Protein AF-A0A937DY56-F1 (afdb_monomer_lite)

Structure (mmCIF, N/CA/C/O backbone):
data_AF-A0A937DY56-F1
#
_entry.id   AF-A0A937DY56-F1
#
loop_
_atom_site.group_PDB
_atom_site.id
_atom_site.type_symbol
_atom_site.label_atom_id
_atom_site.label_alt_id
_atom_site.label_comp_id
_atom_site.label_asym_id
_atom_site.label_entity_id
_atom_site.label_seq_id
_atom_site.pdbx_PDB_ins_code
_atom_site.Cartn_x
_atom_site.Cartn_y
_atom_site.Cartn_z
_atom_site.occupancy
_atom_site.B_iso_or_equiv
_atom_site.auth_seq_id
_atom_site.auth_comp_id
_atom_site.auth_asym_id
_atom_site.auth_atom_id
_atom_site.pdbx_PDB_model_num
ATOM 1 N N . MET A 1 1 ? -8.017 15.898 67.811 1.00 41.22 1 MET A N 1
ATOM 2 C CA . MET A 1 1 ? -8.023 14.703 66.941 1.00 41.22 1 MET A CA 1
ATOM 3 C C . MET A 1 1 ? -9.112 14.878 65.891 1.00 41.22 1 MET A C 1
ATOM 5 O O . MET A 1 1 ? -10.277 14.752 66.234 1.00 41.22 1 MET A O 1
ATOM 9 N N . LEU A 1 2 ? -8.761 15.226 64.652 1.00 48.97 2 LEU A N 1
ATOM 10 C CA . LEU A 1 2 ? -9.701 15.271 63.524 1.00 48.97 2 LEU A CA 1
ATOM 11 C C . LEU A 1 2 ? -9.326 14.132 62.575 1.00 48.97 2 LEU A C 1
ATOM 13 O O . LEU A 1 2 ? -8.276 14.182 61.943 1.00 48.97 2 LEU A O 1
ATOM 17 N N . GLN A 1 3 ? -10.143 13.079 62.535 1.00 55.19 3 GLN A N 1
ATOM 18 C CA . GLN A 1 3 ? -9.977 11.992 61.574 1.00 55.19 3 GLN A CA 1
ATOM 19 C C . GLN A 1 3 ? -10.558 12.441 60.231 1.00 55.19 3 GLN A C 1
ATOM 21 O O . GLN A 1 3 ? -11.769 12.610 60.092 1.00 55.19 3 GLN A O 1
ATOM 26 N N . ALA A 1 4 ? -9.687 12.674 59.252 1.00 58.94 4 ALA A N 1
ATOM 27 C CA . ALA A 1 4 ? -10.089 12.922 57.878 1.00 58.94 4 ALA A CA 1
ATOM 28 C C . ALA A 1 4 ? -10.627 11.615 57.272 1.00 58.94 4 ALA A C 1
ATOM 30 O O . ALA A 1 4 ? -9.888 10.652 57.081 1.00 58.94 4 ALA A O 1
ATOM 31 N N . PHE A 1 5 ? -11.928 11.576 56.988 1.00 64.50 5 PHE A N 1
ATOM 32 C CA . PHE A 1 5 ? -12.579 10.449 56.329 1.00 64.50 5 PHE A CA 1
ATOM 33 C C . PHE A 1 5 ? -12.252 10.487 54.830 1.00 64.50 5 PHE A C 1
ATOM 35 O O . PHE A 1 5 ? -12.864 11.232 54.064 1.00 64.50 5 PHE A O 1
ATOM 42 N N . VAL A 1 6 ? -11.263 9.706 54.401 1.00 71.62 6 VAL A N 1
ATOM 43 C CA . VAL A 1 6 ? -10.967 9.518 52.977 1.00 71.62 6 VAL A CA 1
ATOM 44 C C . VAL A 1 6 ? -12.039 8.600 52.386 1.00 71.62 6 VAL A C 1
ATOM 46 O O . VAL A 1 6 ? -12.117 7.422 52.725 1.00 71.62 6 VAL A O 1
ATOM 49 N N . ARG A 1 7 ? -12.889 9.131 51.498 1.00 60.09 7 ARG A N 1
ATOM 50 C CA . ARG A 1 7 ? -13.764 8.308 50.650 1.00 60.09 7 ARG A CA 1
ATOM 51 C C . ARG A 1 7 ? -12.957 7.785 49.465 1.00 60.09 7 ARG A C 1
ATOM 53 O O . ARG A 1 7 ? -12.628 8.546 48.560 1.00 60.09 7 ARG A O 1
ATOM 60 N N . THR A 1 8 ? -12.686 6.487 49.440 1.00 63.59 8 THR A N 1
ATOM 61 C CA . THR A 1 8 ? -12.136 5.820 48.255 1.00 63.59 8 THR A CA 1
ATOM 62 C C . THR A 1 8 ? -13.221 5.717 47.184 1.00 63.59 8 THR A C 1
ATOM 64 O O . THR A 1 8 ? -14.188 4.976 47.346 1.00 63.59 8 THR A O 1
ATOM 67 N N . SER A 1 9 ? -13.090 6.458 46.081 1.00 68.25 9 SER A N 1
ATOM 68 C CA . SER A 1 9 ? -13.915 6.235 44.889 1.00 68.25 9 SER A CA 1
ATOM 69 C C . SER A 1 9 ? -13.347 5.056 44.097 1.00 68.25 9 SER A C 1
ATOM 71 O O . SER A 1 9 ? -12.265 5.175 43.520 1.00 68.25 9 SER A O 1
ATOM 73 N N . VAL A 1 10 ? -14.059 3.929 44.049 1.00 68.75 10 VAL A N 1
ATOM 74 C CA . VAL A 1 10 ? -13.710 2.814 43.157 1.00 68.75 10 VAL A CA 1
ATOM 75 C C . VAL A 1 10 ? -14.074 3.224 41.729 1.00 68.75 10 VAL A C 1
ATOM 77 O O . VAL A 1 10 ? -15.244 3.449 41.424 1.00 68.75 10 VAL A O 1
ATOM 80 N N . ARG A 1 11 ? -13.070 3.384 40.862 1.00 63.22 11 ARG A N 1
ATOM 81 C CA . ARG A 1 11 ? -13.255 3.586 39.419 1.00 63.22 11 ARG A CA 1
ATOM 82 C C . ARG A 1 11 ? -12.957 2.272 38.709 1.00 63.22 11 ARG A C 1
ATOM 84 O O . ARG A 1 11 ? -11.809 1.844 38.684 1.00 63.22 11 ARG A O 1
ATOM 91 N N . GLU A 1 12 ? -13.974 1.659 38.118 1.00 68.75 12 GLU A N 1
ATOM 92 C CA . GLU A 1 12 ? -13.784 0.549 37.185 1.00 68.75 12 GLU A CA 1
ATOM 93 C C . GLU A 1 12 ? -13.493 1.128 35.798 1.00 68.7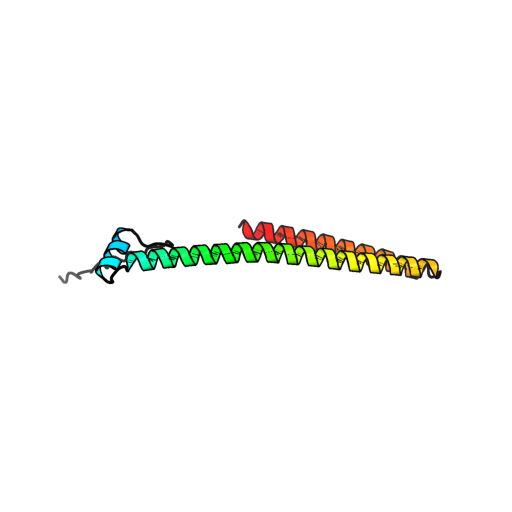5 12 GLU A C 1
ATOM 95 O O . GLU A 1 12 ? -14.319 1.837 35.222 1.00 68.75 12 GLU A O 1
ATOM 100 N N . ALA A 1 13 ? -12.296 0.870 35.274 1.00 62.88 13 ALA A N 1
ATOM 101 C CA . ALA A 1 13 ? -11.930 1.205 33.906 1.00 62.88 13 ALA A CA 1
ATOM 102 C C . ALA A 1 13 ? -11.906 -0.087 33.093 1.00 62.88 13 ALA A C 1
ATOM 104 O O . ALA A 1 13 ? -11.082 -0.964 33.342 1.00 62.88 13 ALA A O 1
ATOM 105 N N . PHE A 1 14 ? -12.810 -0.201 32.127 1.00 68.12 14 PHE A N 1
ATOM 106 C CA . PHE A 1 14 ? -12.839 -1.331 31.215 1.00 68.12 14 PHE A CA 1
ATOM 107 C C . PHE A 1 14 ? -12.277 -0.923 29.851 1.00 68.12 14 PHE A C 1
ATOM 109 O O . PHE A 1 14 ? -12.605 0.140 29.322 1.00 68.12 14 PHE A O 1
ATOM 116 N N . ARG A 1 15 ? -11.418 -1.773 29.283 1.00 57.12 15 ARG A N 1
ATOM 117 C CA . ARG A 1 15 ? -10.904 -1.646 27.917 1.00 57.12 15 ARG A CA 1
ATOM 118 C C . ARG A 1 15 ? -11.195 -2.934 27.168 1.00 57.12 15 ARG A C 1
ATOM 120 O O . ARG A 1 15 ? -10.652 -3.982 27.492 1.00 57.12 15 ARG A O 1
ATOM 127 N N . GLY A 1 16 ? -12.031 -2.821 26.153 1.00 72.69 16 GLY A N 1
ATOM 128 C CA . GLY A 1 16 ? -12.406 -3.911 25.271 1.00 72.69 16 GLY A CA 1
ATOM 129 C C . GLY A 1 16 ? -13.580 -3.481 24.395 1.00 72.69 16 GLY A C 1
ATOM 130 O O . GLY A 1 16 ? -14.271 -2.522 24.744 1.00 72.69 16 GLY A O 1
ATOM 131 N N . PRO A 1 17 ? -13.814 -4.161 23.264 1.00 69.75 17 PRO A N 1
ATOM 132 C CA . PRO A 1 17 ? -14.909 -3.830 22.352 1.00 69.75 17 PRO A CA 1
ATOM 133 C C . PRO A 1 17 ? -16.296 -4.084 22.965 1.00 69.75 17 PRO A C 1
ATOM 135 O O . PRO A 1 17 ? -17.286 -3.541 22.486 1.00 69.75 17 PRO A O 1
ATOM 138 N N . LEU A 1 18 ? -16.371 -4.893 24.026 1.00 79.50 18 LEU A N 1
ATOM 139 C CA . LEU A 1 18 ? -17.606 -5.307 24.684 1.00 79.50 18 LEU A CA 1
ATOM 140 C C . LEU A 1 18 ? -17.464 -5.185 26.199 1.00 79.50 18 LEU A C 1
ATOM 142 O O . LEU A 1 18 ? -16.510 -5.751 26.728 1.00 79.50 18 LEU A O 1
ATOM 146 N N . PRO A 1 19 ? -18.382 -4.502 26.904 1.00 81.31 19 PRO A N 1
ATOM 147 C CA . PRO A 1 19 ? -18.331 -4.408 28.357 1.00 81.31 19 PRO A CA 1
ATOM 148 C C . PRO A 1 19 ? -18.505 -5.791 29.015 1.00 81.31 19 PRO A C 1
ATOM 150 O O . PRO A 1 19 ? -19.074 -6.699 28.401 1.00 81.31 19 PRO A O 1
ATOM 153 N N . PRO A 1 20 ? -18.050 -5.971 30.269 1.00 83.38 20 PRO A N 1
ATOM 154 C CA . PRO A 1 20 ? -18.206 -7.220 31.001 1.00 83.38 20 PRO A CA 1
ATOM 155 C C . PRO A 1 20 ? -19.673 -7.678 31.063 1.00 83.38 20 PRO A C 1
ATOM 157 O O . PRO A 1 20 ? -20.571 -6.830 31.128 1.00 83.38 20 PRO A O 1
ATOM 160 N N . PRO A 1 21 ? -19.935 -8.996 31.143 1.00 82.06 21 PRO A N 1
ATOM 161 C CA . PRO A 1 21 ? -21.294 -9.542 31.206 1.00 82.06 21 PRO A CA 1
ATOM 162 C C . PRO A 1 21 ? -22.152 -8.919 32.317 1.00 82.06 21 PRO A C 1
ATOM 164 O O . PRO A 1 21 ? -23.309 -8.569 32.093 1.00 82.06 21 PRO A O 1
ATOM 167 N N . GLU A 1 22 ? -21.561 -8.680 33.492 1.00 82.62 22 GLU A N 1
ATOM 168 C CA . GLU A 1 22 ? -22.237 -8.035 34.626 1.00 82.62 22 GLU A CA 1
ATOM 169 C C . GLU A 1 22 ? -22.666 -6.588 34.331 1.00 82.62 22 GLU A C 1
ATOM 171 O O . GLU A 1 22 ? -23.668 -6.108 34.862 1.00 82.62 22 GLU A O 1
ATOM 176 N N . GLN A 1 23 ? -21.924 -5.866 33.485 1.00 82.62 23 GLN A N 1
ATOM 177 C CA . GLN A 1 23 ? -22.296 -4.516 33.058 1.00 82.62 23 GLN A CA 1
ATOM 178 C C . GLN A 1 23 ? -23.363 -4.551 31.957 1.00 82.62 23 GLN A C 1
ATOM 180 O O . GLN A 1 23 ? -24.284 -3.736 31.998 1.00 82.62 23 GLN A O 1
ATOM 185 N N . LEU A 1 24 ? -23.311 -5.513 31.028 1.00 84.38 24 LEU A N 1
ATOM 186 C CA . LEU A 1 24 ? -24.366 -5.720 30.021 1.00 84.38 24 LEU A CA 1
ATOM 187 C C . LEU A 1 24 ? -25.729 -5.989 30.671 1.00 84.38 24 LEU A C 1
ATOM 189 O O . LEU A 1 24 ? -26.747 -5.440 30.244 1.00 84.38 24 LEU A O 1
ATOM 193 N N . GLU A 1 25 ? -25.750 -6.764 31.756 1.00 83.81 25 GLU A N 1
ATOM 194 C CA . GLU A 1 25 ? -26.973 -7.019 32.519 1.00 83.81 25 GLU A CA 1
ATOM 195 C C . GLU A 1 25 ? -27.517 -5.736 33.177 1.00 83.81 25 GLU A C 1
ATOM 197 O O . GLU A 1 25 ? -28.725 -5.484 33.164 1.00 83.81 25 GLU A O 1
ATOM 202 N N . LYS A 1 26 ? -26.632 -4.869 33.694 1.00 86.25 26 LYS A N 1
ATOM 203 C CA . LYS A 1 26 ? -27.009 -3.541 34.216 1.00 86.25 26 LYS A CA 1
ATOM 204 C C . LYS A 1 26 ? -27.578 -2.640 33.115 1.00 86.25 26 LYS A C 1
ATOM 206 O O . LYS A 1 26 ? -28.536 -1.913 33.375 1.00 86.25 26 LYS A O 1
ATOM 211 N N . TYR A 1 27 ? -27.057 -2.717 31.890 1.00 84.75 27 TYR A N 1
ATOM 212 C CA . TYR A 1 27 ? -27.607 -1.979 30.749 1.00 84.75 27 TYR A CA 1
ATOM 213 C C . TYR A 1 27 ? -29.013 -2.442 30.371 1.00 84.75 27 TYR A C 1
ATOM 215 O O . TYR A 1 27 ? -29.866 -1.589 30.149 1.00 84.75 27 TYR A O 1
ATOM 223 N N . ASN A 1 28 ? -29.284 -3.750 30.373 1.00 87.75 28 ASN A N 1
ATOM 224 C CA . ASN A 1 28 ? -30.638 -4.277 30.155 1.00 87.75 28 ASN A CA 1
ATOM 225 C C . ASN A 1 28 ? -31.631 -3.842 31.245 1.00 87.75 28 ASN A C 1
ATOM 227 O O . ASN A 1 28 ? -32.811 -3.648 30.961 1.00 87.75 28 ASN A O 1
ATOM 231 N N . LYS A 1 29 ? -31.160 -3.670 32.488 1.00 88.12 29 LYS A N 1
ATOM 232 C CA . LYS A 1 29 ? -31.976 -3.148 33.598 1.00 88.12 29 LYS A CA 1
ATOM 233 C C . LYS A 1 29 ? -32.258 -1.648 33.463 1.00 88.12 29 LYS A C 1
ATOM 235 O O . LYS A 1 29 ? -33.326 -1.201 33.867 1.00 88.12 29 LYS A O 1
ATOM 240 N N . ALA A 1 30 ? -31.321 -0.874 32.913 1.00 88.25 30 ALA A N 1
ATOM 241 C CA . ALA A 1 30 ? -31.468 0.571 32.728 1.00 88.25 30 ALA A CA 1
ATOM 242 C C . ALA A 1 30 ? -32.289 0.937 31.480 1.00 88.25 30 ALA A C 1
ATOM 244 O O . ALA A 1 30 ? -33.064 1.891 31.498 1.00 88.25 30 ALA A O 1
ATOM 245 N N . VAL A 1 31 ? -32.106 0.195 30.389 1.00 85.12 31 VAL A N 1
ATOM 246 C CA . VAL A 1 31 ? -32.767 0.410 29.101 1.00 85.12 31 VAL A CA 1
ATOM 247 C C . VAL A 1 31 ? -33.152 -0.948 28.537 1.00 85.12 31 VAL A C 1
ATOM 249 O O . VAL A 1 31 ? -32.323 -1.855 28.476 1.00 85.12 31 VAL A O 1
ATOM 252 N N . LYS A 1 32 ? -34.397 -1.078 28.070 1.00 87.94 32 LYS A N 1
ATOM 253 C CA . LYS A 1 32 ? -34.859 -2.300 27.407 1.00 87.94 32 LYS A CA 1
ATOM 254 C C . LYS A 1 32 ? -33.910 -2.668 26.256 1.00 87.94 32 LYS A C 1
ATOM 256 O O . LYS A 1 32 ? -33.608 -1.819 25.415 1.00 87.94 32 LYS A O 1
ATOM 261 N N . ASP A 1 33 ? -33.439 -3.913 26.255 1.00 87.62 33 ASP A N 1
ATOM 262 C CA . ASP A 1 33 ? -32.503 -4.471 25.269 1.00 87.62 33 ASP A CA 1
ATOM 263 C C . ASP A 1 33 ? -31.180 -3.679 25.137 1.00 87.62 33 ASP A C 1
ATOM 265 O O . ASP A 1 33 ? -30.517 -3.692 24.099 1.00 87.62 33 ASP A O 1
ATOM 269 N N . GLY A 1 34 ? -30.776 -2.948 26.184 1.00 87.19 34 GLY A N 1
ATOM 270 C CA . GLY A 1 34 ? -29.568 -2.120 26.185 1.00 87.19 34 GLY A CA 1
ATOM 271 C C . GLY A 1 34 ? -28.275 -2.911 25.961 1.00 87.19 34 GLY A C 1
ATOM 272 O O . GLY A 1 34 ? -27.404 -2.452 25.226 1.00 87.19 34 GLY A O 1
ATOM 273 N N . GLY A 1 35 ? -28.165 -4.105 26.546 1.00 89.56 35 GLY A N 1
ATOM 274 C CA . GLY A 1 35 ? -27.027 -5.004 26.350 1.00 89.56 35 GLY A CA 1
ATOM 275 C C . GLY A 1 35 ? -26.919 -5.486 24.902 1.00 89.56 35 GLY A C 1
ATOM 276 O O . GLY A 1 35 ? -25.858 -5.356 24.298 1.00 89.56 35 GLY A O 1
ATOM 277 N N . GLU A 1 36 ? -28.033 -5.934 24.316 1.00 89.25 36 GLU A N 1
ATOM 278 C CA . GLU A 1 36 ? -28.113 -6.364 22.909 1.00 89.25 36 GLU A CA 1
ATOM 279 C C . GLU A 1 36 ? -27.680 -5.242 21.957 1.00 89.25 36 GLU A C 1
ATOM 281 O O . GLU A 1 36 ? -26.860 -5.434 21.063 1.00 89.25 36 GLU A O 1
ATOM 286 N N . ARG A 1 37 ? -28.161 -4.016 22.193 1.00 89.44 37 ARG A N 1
ATOM 287 C CA . ARG A 1 37 ? -27.798 -2.851 21.373 1.00 89.44 37 ARG A CA 1
ATOM 288 C C . ARG A 1 37 ? -26.303 -2.536 21.415 1.00 89.44 37 ARG A C 1
ATOM 290 O O . ARG A 1 37 ? -25.767 -2.082 20.405 1.00 89.44 37 ARG A O 1
ATOM 297 N N . ILE A 1 38 ? -25.640 -2.752 22.554 1.00 89.44 38 ILE A N 1
ATOM 298 C CA . ILE A 1 38 ? -24.187 -2.575 22.682 1.00 89.44 38 ILE A CA 1
ATOM 299 C C . ILE A 1 38 ? -23.449 -3.671 21.912 1.00 89.44 38 ILE A C 1
ATOM 301 O O . ILE A 1 38 ? -22.509 -3.360 21.183 1.00 89.44 38 ILE A O 1
ATOM 305 N N . VAL A 1 39 ? -23.896 -4.925 22.019 1.00 89.94 39 VAL A N 1
ATOM 306 C CA . VAL A 1 39 ? -23.296 -6.050 21.286 1.00 89.94 39 VAL A CA 1
ATOM 307 C C . VAL A 1 39 ? -23.401 -5.835 19.778 1.00 89.94 39 VAL A C 1
ATOM 309 O O . VAL A 1 39 ? -22.385 -5.827 19.088 1.00 89.94 39 VAL A O 1
ATOM 312 N N . VAL A 1 40 ? -24.596 -5.519 19.279 1.00 91.69 40 VAL A N 1
ATOM 313 C CA . VAL A 1 40 ? -24.832 -5.218 17.858 1.00 91.69 40 VAL A CA 1
ATOM 314 C C . VAL A 1 40 ? -24.004 -4.019 17.384 1.00 91.69 40 VAL A C 1
ATOM 316 O O . VAL A 1 40 ? -23.541 -3.982 16.243 1.00 91.69 40 VAL A O 1
ATOM 319 N N . MET A 1 41 ? -23.809 -3.006 18.233 1.00 89.75 41 MET A N 1
ATOM 320 C CA . MET A 1 41 ? -22.947 -1.870 17.901 1.00 89.75 41 MET A CA 1
ATOM 321 C C . MET A 1 41 ? -21.486 -2.305 17.742 1.00 89.75 41 MET A C 1
ATOM 323 O O . MET A 1 41 ? -20.847 -1.910 16.765 1.00 89.75 41 MET A O 1
ATOM 327 N N . ALA A 1 42 ? -20.977 -3.129 18.661 1.00 89.06 42 ALA A N 1
ATOM 328 C CA . ALA A 1 42 ? -19.623 -3.667 18.591 1.00 89.06 42 ALA A CA 1
ATOM 329 C C . ALA A 1 42 ? -19.432 -4.544 17.341 1.00 89.06 42 ALA A C 1
ATOM 331 O O . ALA A 1 42 ? -18.464 -4.359 16.606 1.00 89.06 42 ALA A O 1
ATOM 332 N N . GLU A 1 43 ? -20.386 -5.424 17.028 1.00 90.88 43 GLU A N 1
ATOM 333 C CA . GLU A 1 43 ? -20.363 -6.251 15.814 1.00 90.88 43 GLU A CA 1
ATOM 334 C C . GLU A 1 43 ? -20.326 -5.408 14.537 1.00 90.88 43 GLU A C 1
ATOM 336 O O . GLU A 1 43 ? -19.515 -5.662 13.646 1.00 90.88 43 GLU A O 1
ATOM 341 N N . LYS A 1 44 ? -21.152 -4.357 14.455 1.00 92.75 44 LYS A N 1
ATOM 342 C CA . LYS A 1 44 ? -21.142 -3.431 13.313 1.00 92.75 44 LYS A CA 1
ATOM 343 C C . LYS A 1 44 ? -19.801 -2.724 13.158 1.00 92.75 44 LYS A C 1
ATOM 345 O O . LYS A 1 44 ? -19.341 -2.562 12.032 1.00 92.75 44 LYS A O 1
ATOM 350 N N . GLN A 1 45 ? -19.171 -2.313 14.259 1.00 89.44 45 GLN A N 1
ATOM 351 C CA . GLN A 1 45 ? -17.839 -1.706 14.212 1.00 89.44 45 GLN A CA 1
ATOM 352 C C . GLN A 1 45 ? -16.779 -2.696 13.726 1.00 89.44 45 GLN A C 1
ATOM 354 O O . GLN A 1 45 ? -15.959 -2.337 12.883 1.00 89.44 45 GLN A O 1
ATOM 359 N N . VAL A 1 46 ? -16.822 -3.943 14.202 1.00 89.56 46 VAL A N 1
ATOM 360 C CA . VAL A 1 46 ? -15.920 -5.007 13.740 1.00 89.56 46 VAL A CA 1
ATOM 361 C C . VAL A 1 46 ? -16.116 -5.264 12.248 1.00 89.56 46 VAL A C 1
ATOM 363 O O . VAL A 1 46 ? -15.148 -5.251 11.494 1.00 89.56 46 VAL A O 1
ATOM 366 N N . PHE A 1 47 ? -17.360 -5.423 11.797 1.00 92.50 47 PHE A N 1
ATOM 367 C CA . PHE A 1 47 ? -17.664 -5.655 10.388 1.00 92.50 47 PHE A CA 1
ATOM 368 C C . PHE A 1 47 ? -17.231 -4.483 9.503 1.00 92.50 47 PHE A C 1
ATOM 370 O O . PHE A 1 47 ? -16.615 -4.694 8.462 1.00 92.50 47 PHE A O 1
ATOM 377 N N . HIS A 1 48 ? -17.478 -3.245 9.936 1.00 92.19 48 HIS A N 1
ATOM 378 C CA . HIS A 1 48 ? -17.017 -2.058 9.222 1.00 92.19 48 HIS A CA 1
ATOM 379 C C . HIS A 1 48 ? -15.487 -2.009 9.118 1.00 92.19 48 HIS A C 1
ATOM 381 O O . HIS A 1 48 ? -14.957 -1.718 8.049 1.00 92.19 48 HIS A O 1
ATOM 387 N N . ARG A 1 49 ? -14.768 -2.357 10.194 1.00 90.25 49 ARG A N 1
ATOM 388 C CA . ARG A 1 49 ? -13.301 -2.439 10.186 1.00 90.25 49 ARG A CA 1
ATOM 389 C C . ARG A 1 49 ? -12.801 -3.498 9.205 1.00 90.25 49 ARG A C 1
ATOM 391 O O . ARG A 1 49 ? -11.917 -3.196 8.416 1.00 90.25 49 ARG A O 1
ATOM 398 N N . ILE A 1 50 ? -13.404 -4.688 9.202 1.00 91.31 50 ILE A N 1
ATOM 399 C CA . ILE A 1 50 ? -13.065 -5.761 8.253 1.00 91.31 50 ILE A CA 1
ATOM 400 C C . ILE A 1 50 ? -13.289 -5.298 6.807 1.00 91.31 50 ILE A C 1
ATOM 402 O O . ILE A 1 50 ? -12.450 -5.536 5.943 1.00 91.31 50 ILE A O 1
ATOM 406 N N . GLN A 1 51 ? -14.398 -4.607 6.533 1.00 91.81 51 GLN A N 1
ATOM 407 C CA . GLN A 1 51 ? -14.677 -4.072 5.198 1.00 91.81 51 GLN A CA 1
ATOM 408 C C . GLN A 1 51 ? -13.662 -3.015 4.758 1.00 91.81 51 GLN A C 1
ATOM 410 O O . GLN A 1 51 ? -13.258 -3.008 3.597 1.00 91.81 51 GLN A O 1
ATOM 415 N N . LEU A 1 52 ? -13.257 -2.123 5.666 1.00 88.88 52 LEU A N 1
ATOM 416 C CA . LEU A 1 52 ? -12.226 -1.128 5.382 1.00 88.88 52 LEU A CA 1
ATOM 417 C C . LEU A 1 52 ? -10.878 -1.796 5.105 1.00 88.88 52 LEU A C 1
ATOM 419 O O . LEU A 1 52 ? -10.241 -1.447 4.119 1.00 88.88 52 LEU A O 1
ATOM 423 N N . GLU A 1 53 ? -10.478 -2.783 5.909 1.00 89.06 53 GLU A N 1
ATOM 424 C CA . GLU A 1 53 ? -9.242 -3.547 5.693 1.00 89.06 53 GLU A CA 1
ATOM 425 C C . GLU A 1 53 ? -9.246 -4.254 4.329 1.00 89.06 53 GLU A C 1
ATOM 427 O O . GLU A 1 53 ? -8.294 -4.120 3.562 1.00 89.06 53 GLU A O 1
ATOM 432 N N . ASP A 1 54 ? -10.335 -4.940 3.975 1.00 89.44 54 ASP A N 1
ATOM 433 C CA . ASP A 1 54 ? -10.473 -5.616 2.679 1.00 89.44 54 ASP A CA 1
ATOM 434 C C . ASP A 1 54 ? -10.447 -4.625 1.502 1.00 89.44 54 ASP A C 1
ATOM 436 O O . ASP A 1 54 ? -9.792 -4.869 0.484 1.00 89.44 54 ASP A O 1
ATOM 440 N N . HIS A 1 55 ? -11.116 -3.475 1.635 1.00 87.25 55 HIS A N 1
ATOM 441 C CA . HIS A 1 55 ? -11.079 -2.427 0.618 1.00 87.25 55 HIS A CA 1
ATOM 442 C C . HIS A 1 55 ? -9.675 -1.831 0.461 1.00 87.25 55 HIS A C 1
ATOM 444 O O . HIS A 1 55 ? -9.202 -1.688 -0.666 1.00 87.25 55 HIS A O 1
ATOM 450 N N . MET A 1 56 ? -8.990 -1.541 1.569 1.00 83.75 56 MET A N 1
ATOM 451 C CA . MET A 1 56 ? -7.625 -1.012 1.564 1.00 83.75 56 MET A CA 1
ATOM 452 C C . MET A 1 56 ? -6.658 -1.971 0.871 1.00 83.75 56 MET A C 1
ATOM 454 O O . MET A 1 56 ? -5.950 -1.548 -0.038 1.00 83.75 56 MET A O 1
ATOM 458 N N . ILE A 1 57 ? -6.691 -3.264 1.210 1.00 80.25 57 ILE A N 1
ATOM 459 C CA . ILE A 1 57 ? -5.838 -4.281 0.574 1.00 80.25 57 ILE A CA 1
ATOM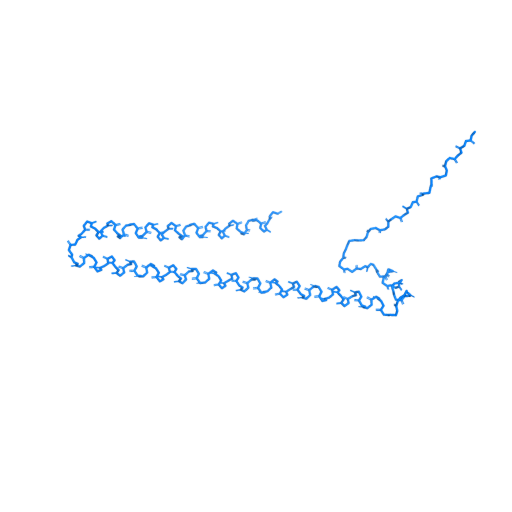 460 C C . ILE A 1 57 ? -6.104 -4.339 -0.938 1.00 80.25 57 ILE A C 1
ATOM 462 O O . ILE A 1 57 ? -5.177 -4.390 -1.748 1.00 80.25 57 ILE A O 1
ATOM 466 N N . LYS A 1 58 ? -7.376 -4.313 -1.352 1.00 81.19 58 LYS A N 1
ATOM 467 C CA . LYS A 1 58 ? -7.750 -4.348 -2.775 1.00 81.19 58 LYS A CA 1
ATOM 468 C C . LYS A 1 58 ? -7.269 -3.116 -3.538 1.00 81.19 58 LYS A C 1
ATOM 470 O O . LYS A 1 58 ? -6.780 -3.257 -4.663 1.00 81.19 58 LYS A O 1
ATOM 475 N N . GLU A 1 59 ? -7.409 -1.928 -2.958 1.00 77.25 59 GLU A N 1
ATOM 476 C CA . GLU A 1 59 ? -6.949 -0.684 -3.581 1.00 77.25 59 GLU A CA 1
ATOM 477 C C . GLU A 1 59 ? -5.418 -0.604 -3.623 1.00 77.25 59 GLU A C 1
ATOM 479 O O . GLU A 1 59 ? -4.865 -0.221 -4.653 1.00 77.25 59 GLU A O 1
ATOM 484 N N . GLU A 1 60 ? -4.718 -1.067 -2.587 1.00 77.81 60 GLU A N 1
ATOM 485 C CA . GLU A 1 60 ? -3.252 -1.128 -2.557 1.00 77.81 60 GLU A CA 1
ATOM 486 C C . GLU A 1 60 ? -2.701 -2.028 -3.679 1.00 77.81 60 GLU A C 1
ATOM 488 O O . GLU A 1 60 ? -1.820 -1.629 -4.453 1.00 77.81 60 GLU A O 1
ATOM 493 N N . LEU A 1 61 ? -3.297 -3.213 -3.868 1.00 74.75 61 LEU A N 1
ATOM 494 C CA . LEU A 1 61 ? -2.951 -4.119 -4.970 1.00 74.75 61 LEU A CA 1
ATOM 495 C C . LEU A 1 61 ? -3.213 -3.486 -6.344 1.00 74.75 61 LEU A C 1
ATOM 497 O O . LEU A 1 61 ? -2.427 -3.654 -7.283 1.00 74.75 61 LEU A O 1
ATOM 501 N N . LYS A 1 62 ? -4.313 -2.742 -6.484 1.00 73.25 62 LYS A N 1
ATOM 502 C CA . LYS A 1 62 ? -4.678 -2.064 -7.733 1.00 73.25 62 LYS A CA 1
ATOM 503 C C . LYS A 1 62 ? -3.747 -0.891 -8.039 1.00 73.25 62 LYS A C 1
ATOM 505 O O . LYS A 1 62 ? -3.343 -0.733 -9.192 1.00 73.25 62 LYS A O 1
ATOM 510 N N . GLN A 1 63 ? -3.371 -0.107 -7.032 1.00 77.12 63 GLN A N 1
ATOM 511 C CA . GLN A 1 63 ? -2.415 0.991 -7.161 1.00 77.12 63 GLN A CA 1
ATOM 512 C C . GLN A 1 63 ? -1.039 0.471 -7.587 1.00 77.12 63 GLN A C 1
ATOM 514 O O . GLN A 1 63 ? -0.453 1.000 -8.535 1.00 77.12 63 GLN A O 1
ATOM 519 N N . SER A 1 64 ? -0.571 -0.618 -6.968 1.00 76.56 64 SER A N 1
ATOM 520 C CA . SER A 1 64 ? 0.677 -1.290 -7.348 1.00 76.56 64 SER A CA 1
ATOM 521 C C . SER A 1 64 ? 0.649 -1.765 -8.807 1.00 76.56 64 SER A C 1
ATOM 523 O O . SER A 1 64 ? 1.549 -1.459 -9.597 1.00 76.56 64 SER A O 1
ATOM 525 N N . ARG A 1 65 ? -0.448 -2.418 -9.220 1.00 76.06 65 ARG A N 1
ATOM 526 C CA . ARG A 1 65 ? -0.626 -2.903 -10.597 1.00 76.06 65 ARG A CA 1
ATOM 527 C C . ARG A 1 65 ? -0.636 -1.771 -11.627 1.00 76.06 65 ARG A C 1
ATOM 529 O O . ARG A 1 65 ? -0.037 -1.909 -12.692 1.00 76.06 65 ARG A O 1
ATOM 536 N N . ASN A 1 66 ? -1.290 -0.652 -11.319 1.00 79.00 66 ASN A N 1
ATOM 537 C CA . ASN A 1 66 ? -1.336 0.503 -12.213 1.00 79.00 66 ASN A CA 1
ATOM 538 C C . ASN A 1 66 ? 0.050 1.145 -12.369 1.00 79.00 66 ASN A C 1
ATOM 540 O O . ASN A 1 66 ? 0.451 1.448 -13.490 1.00 79.00 66 ASN A O 1
ATOM 544 N N . GLY A 1 67 ? 0.810 1.289 -11.276 1.00 81.88 67 GLY A N 1
ATOM 545 C CA . GLY A 1 67 ? 2.182 1.804 -11.320 1.00 81.88 67 GLY A CA 1
ATOM 546 C C . GLY A 1 67 ? 3.102 0.956 -12.205 1.00 81.88 67 GLY A C 1
ATOM 547 O O . GLY A 1 67 ? 3.835 1.496 -13.035 1.00 81.88 67 GLY A O 1
ATOM 548 N N . GLN A 1 68 ? 3.003 -0.373 -12.102 1.00 81.75 68 GLN A N 1
ATOM 549 C CA . GLN A 1 68 ? 3.767 -1.290 -12.950 1.00 81.75 68 GLN A CA 1
ATOM 550 C C . GLN A 1 68 ? 3.364 -1.193 -14.430 1.00 81.75 68 GLN A C 1
ATOM 552 O O . GLN A 1 68 ? 4.233 -1.220 -15.302 1.00 81.75 68 GLN A O 1
ATOM 557 N N . LEU A 1 69 ? 2.069 -1.032 -14.725 1.00 85.38 69 LEU A N 1
ATOM 558 C CA . LEU A 1 69 ? 1.576 -0.873 -16.095 1.00 85.38 69 LEU A CA 1
ATOM 559 C C . LEU A 1 69 ? 2.055 0.442 -16.727 1.00 85.38 69 LEU A C 1
ATOM 561 O O . LEU A 1 69 ? 2.540 0.430 -17.857 1.00 85.38 69 LEU A O 1
ATOM 565 N N . PHE A 1 70 ? 1.979 1.563 -16.003 1.00 86.06 70 PHE A N 1
ATOM 566 C CA . PHE A 1 70 ? 2.504 2.842 -16.489 1.00 86.06 70 PHE A CA 1
ATOM 567 C C . PHE A 1 70 ? 4.020 2.786 -16.705 1.00 86.06 70 PHE A C 1
ATOM 569 O O . PHE A 1 70 ? 4.502 3.253 -17.735 1.00 86.06 70 PHE A O 1
ATOM 576 N N . GLY A 1 71 ? 4.766 2.152 -15.793 1.00 85.12 71 GLY A N 1
ATOM 577 C CA . GLY A 1 71 ? 6.202 1.923 -15.962 1.00 85.12 71 GLY A CA 1
ATOM 578 C C . GLY A 1 71 ? 6.526 1.082 -17.201 1.00 85.12 71 GLY A C 1
ATOM 579 O O . GLY A 1 71 ? 7.446 1.417 -17.946 1.00 85.12 71 GLY A O 1
ATOM 580 N N . PHE A 1 72 ? 5.739 0.036 -17.470 1.00 85.88 72 PHE A N 1
ATOM 581 C CA . PHE A 1 72 ? 5.886 -0.792 -18.669 1.00 85.88 72 PHE A CA 1
ATOM 582 C C . PHE A 1 72 ? 5.618 -0.001 -19.955 1.00 85.88 72 PHE A C 1
ATOM 584 O O . PHE A 1 72 ? 6.425 -0.057 -20.881 1.00 85.88 72 PHE A O 1
ATOM 591 N N . ILE A 1 73 ? 4.531 0.778 -20.003 1.00 89.81 73 ILE A N 1
ATOM 592 C CA . ILE A 1 73 ? 4.195 1.623 -21.159 1.00 89.81 73 ILE A CA 1
ATOM 593 C C . ILE A 1 73 ? 5.307 2.648 -21.410 1.00 89.81 73 ILE A C 1
ATOM 595 O O . ILE A 1 73 ? 5.794 2.755 -22.534 1.00 89.81 73 ILE A O 1
ATOM 599 N N . LEU A 1 74 ? 5.759 3.359 -20.372 1.00 87.38 74 LEU A N 1
ATOM 600 C CA . LEU A 1 74 ? 6.840 4.338 -20.495 1.00 87.38 74 LEU A CA 1
ATOM 601 C C . LEU A 1 74 ? 8.139 3.686 -20.980 1.00 87.38 74 LEU A C 1
ATOM 603 O O . LEU A 1 74 ? 8.765 4.196 -21.908 1.00 87.38 74 LEU A O 1
ATOM 607 N N . GLY A 1 75 ? 8.509 2.530 -20.426 1.00 86.06 75 GLY A N 1
ATOM 608 C CA . GLY A 1 75 ? 9.691 1.795 -20.868 1.00 86.06 75 GLY A CA 1
ATOM 609 C C . GLY A 1 75 ? 9.608 1.353 -22.329 1.00 86.06 75 GLY A C 1
ATOM 610 O O . GLY A 1 75 ? 10.572 1.520 -23.075 1.00 86.06 75 GLY A O 1
ATOM 611 N N . LEU A 1 76 ? 8.445 0.864 -22.766 1.00 88.88 76 LEU A N 1
ATOM 612 C CA . LEU A 1 76 ? 8.221 0.431 -24.144 1.00 88.88 76 LEU A CA 1
ATOM 613 C C . LEU A 1 76 ? 8.258 1.612 -25.124 1.00 88.88 76 LEU A C 1
ATOM 615 O O . LEU A 1 76 ? 8.911 1.526 -26.163 1.00 88.88 76 LEU A O 1
ATOM 619 N N . THR A 1 77 ? 7.644 2.746 -24.769 1.00 88.62 77 THR A N 1
ATOM 620 C CA . THR A 1 77 ? 7.728 3.972 -25.583 1.00 88.62 77 THR A CA 1
ATOM 621 C C . THR A 1 77 ? 9.157 4.507 -25.676 1.00 88.62 77 THR A C 1
ATOM 623 O O . THR A 1 77 ? 9.603 4.846 -26.769 1.00 88.62 77 THR A O 1
ATOM 626 N N . GLY A 1 78 ? 9.909 4.517 -24.569 1.00 84.19 78 GLY A N 1
ATOM 627 C CA . GLY A 1 78 ? 11.308 4.945 -24.552 1.00 84.19 78 GLY A CA 1
ATOM 628 C C . GLY A 1 78 ? 12.204 4.048 -25.407 1.00 84.19 78 GLY A C 1
ATOM 629 O O . GLY A 1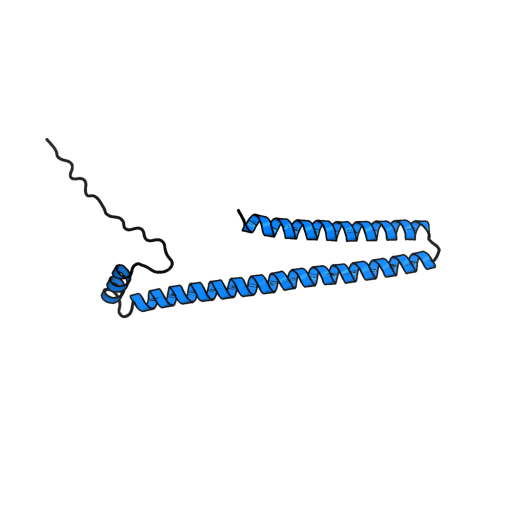 78 ? 13.034 4.552 -26.162 1.00 84.19 78 GLY A O 1
ATOM 630 N N . LEU A 1 79 ? 11.989 2.730 -25.357 1.00 84.38 79 LEU A N 1
ATOM 631 C CA . LEU A 1 79 ? 12.712 1.769 -26.188 1.00 84.38 79 LEU A CA 1
ATOM 632 C C . LEU A 1 79 ? 12.410 1.973 -27.680 1.00 84.38 79 LEU A C 1
ATOM 634 O O . LEU A 1 79 ? 13.342 2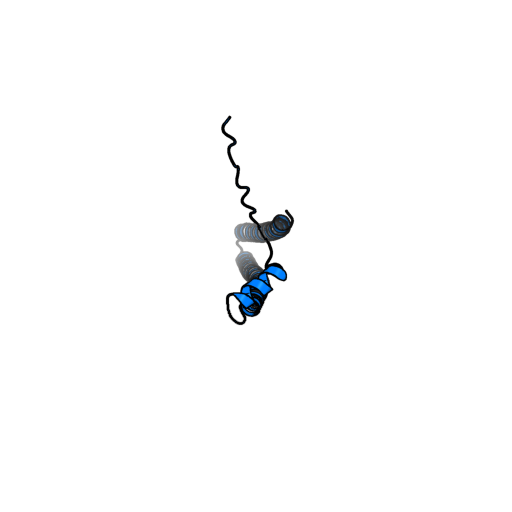.068 -28.473 1.00 84.38 79 LEU A O 1
ATOM 638 N N . CYS A 1 80 ? 11.136 2.130 -28.059 1.00 87.25 80 CYS A N 1
ATOM 639 C CA . CYS A 1 80 ? 10.752 2.436 -29.440 1.00 87.25 80 CYS A CA 1
ATOM 640 C C . CYS A 1 80 ? 11.388 3.737 -29.948 1.00 87.25 80 CYS A C 1
ATOM 642 O O . CYS A 1 80 ? 11.923 3.760 -31.055 1.00 87.25 80 CYS A O 1
ATOM 644 N N . LEU A 1 81 ? 11.363 4.808 -29.149 1.00 83.88 81 LEU A N 1
ATOM 645 C CA . LEU A 1 81 ? 11.976 6.085 -29.523 1.00 83.88 81 LEU A CA 1
ATOM 646 C C . LEU A 1 81 ? 13.497 5.966 -29.677 1.00 83.88 81 LEU A C 1
ATOM 648 O O . LEU A 1 81 ? 14.048 6.483 -30.646 1.00 83.88 81 LEU A O 1
ATOM 652 N N . ALA A 1 82 ? 14.170 5.246 -28.776 1.00 80.31 82 ALA A N 1
ATOM 653 C CA . ALA A 1 82 ? 15.607 4.998 -28.875 1.00 80.31 82 ALA A CA 1
ATOM 654 C C . ALA A 1 82 ? 15.967 4.206 -30.144 1.00 80.31 82 ALA A C 1
ATOM 656 O O . ALA A 1 82 ? 16.907 4.574 -30.849 1.00 80.31 82 ALA A O 1
ATOM 657 N N . THR A 1 83 ? 15.197 3.162 -30.479 1.00 82.00 83 THR A N 1
ATOM 658 C CA . THR A 1 83 ? 15.390 2.386 -31.713 1.00 82.00 83 THR A CA 1
ATOM 659 C C . THR A 1 83 ? 15.154 3.235 -32.963 1.00 82.00 83 THR A C 1
ATOM 661 O O . THR A 1 83 ? 15.944 3.157 -33.900 1.00 82.00 83 THR A O 1
ATOM 664 N N . LEU A 1 84 ? 14.120 4.084 -32.979 1.00 83.94 84 LEU A N 1
ATOM 665 C CA . LEU A 1 84 ? 13.872 5.000 -34.097 1.00 83.94 84 LEU A CA 1
ATOM 666 C C . LEU A 1 84 ? 15.037 5.981 -34.285 1.00 83.94 84 LEU A C 1
ATOM 668 O O . LEU A 1 84 ? 15.534 6.120 -35.399 1.00 83.94 84 LEU A O 1
ATOM 672 N N . LEU A 1 85 ? 15.529 6.609 -33.211 1.00 81.75 85 LEU A N 1
ATOM 673 C CA . LEU A 1 85 ? 16.669 7.534 -33.283 1.00 81.75 85 LEU A CA 1
ATOM 674 C C . LEU A 1 85 ? 17.955 6.859 -33.779 1.00 81.75 85 LEU A C 1
ATOM 676 O O . LEU A 1 85 ? 18.718 7.480 -34.520 1.00 81.75 85 LEU A O 1
ATOM 680 N N . ALA A 1 86 ? 18.184 5.601 -33.396 1.00 80.50 86 ALA A N 1
ATOM 681 C CA . ALA A 1 86 ? 19.329 4.829 -33.867 1.00 80.50 86 ALA A CA 1
ATOM 682 C C . ALA A 1 86 ? 19.276 4.602 -35.389 1.00 80.50 86 ALA A C 1
ATOM 684 O O . ALA A 1 86 ? 20.294 4.735 -36.062 1.00 80.50 86 ALA A O 1
ATOM 685 N N . ILE A 1 87 ? 18.087 4.335 -35.943 1.00 80.12 87 ILE A N 1
ATOM 686 C CA . ILE A 1 87 ? 17.894 4.134 -37.390 1.00 80.12 87 ILE A CA 1
ATOM 687 C C . ILE A 1 87 ? 18.115 5.437 -38.180 1.00 80.12 87 ILE A C 1
ATOM 689 O O . ILE A 1 87 ? 18.618 5.391 -39.300 1.00 80.12 87 ILE A O 1
ATOM 693 N N . TYR A 1 88 ? 17.801 6.604 -37.605 1.00 83.06 88 TYR A N 1
ATOM 694 C CA . TYR A 1 88 ? 18.017 7.914 -38.243 1.00 83.06 88 TYR A CA 1
ATOM 695 C C . TYR A 1 88 ? 19.485 8.399 -38.236 1.00 83.06 88 TYR A C 1
ATOM 697 O O . TYR A 1 88 ? 19.764 9.482 -38.745 1.00 83.06 88 TYR A O 1
ATOM 705 N N . GLY A 1 89 ? 20.434 7.616 -37.705 1.00 74.00 89 GLY A N 1
ATOM 706 C CA . GLY A 1 89 ? 21.875 7.874 -37.858 1.00 74.00 89 GLY A CA 1
ATOM 707 C C . GLY A 1 89 ? 22.501 8.826 -36.830 1.00 74.00 89 GLY A C 1
ATOM 708 O O . GLY A 1 89 ? 23.665 9.197 -36.965 1.00 74.00 89 GLY A O 1
ATOM 709 N N . HIS A 1 90 ? 21.776 9.203 -35.774 1.00 73.94 90 HIS A N 1
ATOM 710 C CA . HIS A 1 90 ? 22.318 9.985 -34.657 1.00 73.94 90 HIS A CA 1
ATOM 711 C C . HIS A 1 90 ? 22.855 9.070 -33.541 1.00 73.94 90 HIS A C 1
ATOM 713 O O . HIS A 1 90 ? 22.302 9.039 -32.442 1.00 73.94 90 HIS A O 1
ATOM 719 N N . GLU A 1 91 ? 23.933 8.324 -33.807 1.00 73.19 91 GLU A N 1
ATOM 720 C CA . GLU A 1 91 ? 24.474 7.294 -32.894 1.00 73.19 91 GLU A CA 1
ATOM 721 C C . GLU A 1 91 ? 24.790 7.819 -31.483 1.00 73.19 91 GLU A C 1
ATOM 723 O O . GLU A 1 91 ? 24.425 7.195 -30.484 1.00 73.19 91 GLU A O 1
ATOM 728 N N . THR A 1 92 ? 25.400 9.003 -31.372 1.00 78.81 92 THR A N 1
ATOM 729 C CA . THR A 1 92 ? 25.751 9.610 -30.077 1.00 78.81 92 THR A CA 1
ATOM 730 C C . THR A 1 92 ? 24.508 9.996 -29.277 1.00 78.81 92 THR A C 1
ATOM 732 O O . THR A 1 92 ? 24.427 9.747 -28.074 1.00 78.81 92 THR A O 1
ATOM 735 N N . THR A 1 93 ? 23.506 10.575 -29.944 1.00 77.56 93 THR A N 1
ATOM 736 C CA . THR A 1 93 ? 22.240 10.969 -29.314 1.00 77.56 93 THR A CA 1
ATOM 737 C C . THR A 1 93 ? 21.424 9.737 -28.926 1.00 77.56 93 THR A C 1
ATOM 739 O O . THR A 1 93 ? 20.892 9.689 -27.820 1.00 77.56 93 THR A O 1
ATOM 742 N N . ALA A 1 94 ? 21.390 8.708 -29.778 1.00 76.19 94 ALA A N 1
ATOM 743 C CA . ALA A 1 94 ? 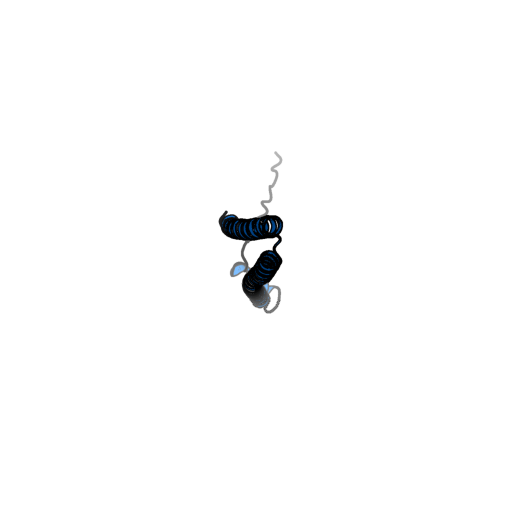20.729 7.437 -29.500 1.00 76.19 94 ALA A CA 1
ATOM 744 C C . ALA A 1 94 ? 21.360 6.709 -28.299 1.00 76.19 94 ALA A C 1
ATOM 746 O O . ALA A 1 94 ? 20.636 6.208 -27.440 1.00 76.19 94 ALA A O 1
ATOM 747 N N . GLY A 1 95 ? 22.693 6.716 -28.180 1.00 79.19 95 GLY A N 1
ATOM 748 C CA . GLY A 1 95 ? 23.405 6.141 -27.036 1.00 79.19 95 GLY A CA 1
ATOM 749 C C . GLY A 1 95 ? 23.105 6.858 -25.715 1.00 79.19 95 GLY A C 1
ATOM 750 O O . GLY A 1 95 ? 22.821 6.205 -24.707 1.00 79.19 95 GLY A O 1
ATOM 751 N N . ILE A 1 96 ? 23.097 8.196 -25.713 1.00 84.75 96 ILE A N 1
ATOM 752 C CA . ILE A 1 96 ? 22.766 8.995 -24.517 1.00 84.75 96 ILE A CA 1
ATOM 753 C C . ILE A 1 96 ? 21.311 8.767 -24.097 1.00 84.75 96 ILE A C 1
ATOM 755 O O . ILE A 1 96 ? 21.036 8.526 -22.921 1.00 84.75 96 ILE A O 1
ATOM 759 N N . PHE A 1 97 ? 20.375 8.796 -25.047 1.00 82.44 97 PHE A N 1
ATOM 760 C CA . PHE A 1 97 ? 18.962 8.547 -24.763 1.00 82.44 97 PHE A CA 1
ATOM 761 C C . PHE A 1 97 ? 18.716 7.113 -24.284 1.00 82.44 97 PHE A C 1
ATOM 763 O O . PHE A 1 97 ? 17.998 6.916 -23.302 1.00 82.44 97 PHE A O 1
ATOM 770 N N . GLY A 1 98 ? 19.338 6.116 -24.916 1.00 82.44 98 GLY A N 1
ATOM 771 C CA . GLY A 1 98 ? 19.208 4.711 -24.532 1.00 82.44 98 GLY A CA 1
ATOM 772 C C . GLY A 1 98 ? 19.727 4.440 -23.119 1.00 82.44 98 GLY A C 1
ATOM 773 O O . GLY A 1 98 ? 19.004 3.893 -22.288 1.00 82.44 98 GLY A O 1
ATOM 774 N N . THR A 1 99 ? 20.948 4.885 -22.810 1.00 84.38 99 THR A N 1
ATOM 775 C CA . THR A 1 99 ? 21.552 4.709 -21.475 1.00 84.38 99 THR A CA 1
ATOM 776 C C . THR A 1 99 ? 20.773 5.445 -20.389 1.00 84.38 99 THR A C 1
ATOM 778 O O . THR A 1 99 ? 20.462 4.854 -19.355 1.00 84.38 99 THR A O 1
ATOM 781 N N . THR A 1 100 ? 20.373 6.694 -20.641 1.00 87.81 100 THR A N 1
ATOM 782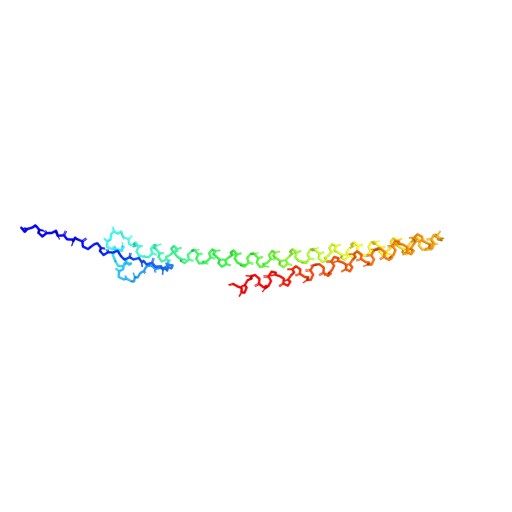 C CA . THR A 1 100 ? 19.580 7.495 -19.696 1.00 87.81 100 THR A CA 1
ATOM 783 C C . THR A 1 100 ? 18.222 6.852 -19.414 1.00 87.81 100 THR A C 1
ATOM 785 O O . THR A 1 100 ? 17.805 6.775 -18.260 1.00 87.81 100 THR A O 1
ATOM 788 N N . THR A 1 101 ? 17.553 6.328 -20.445 1.00 84.88 101 THR A N 1
ATOM 789 C CA . THR A 1 101 ? 16.255 5.652 -20.295 1.00 84.88 101 THR A CA 1
ATOM 790 C C . THR A 1 101 ? 16.386 4.386 -19.450 1.00 84.88 101 THR A C 1
ATOM 792 O O . THR A 1 101 ? 15.602 4.182 -18.525 1.00 84.88 101 THR A O 1
ATOM 795 N N . VAL A 1 102 ? 17.406 3.558 -19.705 1.00 85.06 102 VAL A N 1
ATOM 796 C CA . VAL A 1 102 ? 17.653 2.339 -18.919 1.00 85.06 102 VAL A CA 1
ATOM 797 C C . VAL A 1 102 ? 17.972 2.678 -17.463 1.00 85.06 102 VAL A C 1
ATOM 799 O O . VAL A 1 102 ? 17.370 2.096 -16.562 1.00 85.06 102 VAL A O 1
ATOM 802 N N . ILE A 1 103 ? 18.859 3.647 -17.211 1.00 90.50 103 ILE A N 1
ATOM 803 C CA . ILE A 1 103 ? 19.202 4.080 -15.847 1.00 90.50 103 ILE A CA 1
ATOM 804 C C . ILE A 1 103 ? 17.964 4.627 -15.128 1.00 90.50 103 ILE A C 1
ATOM 806 O O . ILE A 1 103 ? 17.734 4.282 -13.968 1.00 90.50 103 ILE A O 1
ATOM 810 N N . GLY A 1 104 ? 17.140 5.426 -15.810 1.00 89.38 104 GLY A N 1
ATOM 811 C CA . GLY A 1 104 ? 15.889 5.956 -15.271 1.00 89.38 104 GLY A CA 1
ATOM 812 C C . GLY A 1 104 ? 14.919 4.849 -14.855 1.00 89.38 104 GLY A C 1
ATOM 813 O O . GLY A 1 104 ? 14.454 4.836 -13.715 1.00 89.38 104 GLY A O 1
ATOM 814 N N . LEU A 1 105 ? 14.677 3.872 -15.735 1.00 86.31 105 LEU A N 1
ATOM 815 C CA . LEU A 1 105 ? 13.808 2.727 -15.443 1.00 86.31 105 LEU A CA 1
ATOM 816 C C . LEU A 1 105 ? 14.344 1.875 -14.287 1.00 86.31 105 LEU A C 1
ATOM 818 O O . LEU A 1 105 ? 13.588 1.533 -13.378 1.00 86.31 105 LEU A O 1
ATOM 822 N N . VAL A 1 106 ? 15.645 1.568 -14.284 1.00 87.00 106 VAL A N 1
ATOM 823 C CA . VAL A 1 106 ? 16.286 0.803 -13.203 1.00 87.00 106 VAL A CA 1
ATOM 824 C C . VAL A 1 106 ? 16.168 1.549 -11.877 1.00 87.00 106 VAL A C 1
ATOM 826 O O . VAL A 1 106 ? 15.821 0.944 -10.866 1.00 87.00 106 VAL A O 1
ATOM 829 N N . THR A 1 107 ? 16.388 2.864 -11.873 1.00 88.25 107 THR A N 1
ATOM 830 C CA . THR A 1 107 ? 16.289 3.697 -10.666 1.00 88.25 107 THR A CA 1
ATOM 831 C C . THR A 1 107 ? 14.874 3.678 -10.098 1.00 88.25 107 THR A C 1
ATOM 833 O O . THR A 1 107 ? 14.699 3.406 -8.911 1.00 88.25 107 THR A O 1
ATOM 836 N N . VAL A 1 108 ? 13.856 3.887 -10.938 1.00 86.06 108 VAL A N 1
ATOM 837 C CA . VAL A 1 108 ? 12.447 3.824 -10.520 1.00 86.06 108 VAL A CA 1
ATOM 838 C C . VAL A 1 108 ? 12.097 2.438 -9.978 1.00 86.06 108 VAL A C 1
ATOM 840 O O . VAL A 1 108 ? 11.459 2.335 -8.932 1.00 86.06 108 VAL A O 1
ATOM 843 N N . PHE A 1 109 ? 12.560 1.367 -10.627 1.00 83.00 109 PHE A N 1
ATOM 844 C CA . PHE A 1 109 ? 12.285 -0.001 -10.184 1.00 83.00 109 PHE A CA 1
ATOM 845 C C . PHE A 1 109 ? 12.963 -0.332 -8.844 1.00 83.00 109 PHE A C 1
ATOM 847 O O . PHE A 1 109 ? 12.357 -0.953 -7.969 1.00 83.00 109 PHE A O 1
ATOM 854 N N . VAL A 1 110 ? 14.206 0.120 -8.643 1.00 85.12 110 VAL A N 1
ATOM 855 C CA . VAL A 1 110 ? 14.949 -0.053 -7.384 1.00 85.12 110 VAL A CA 1
ATOM 856 C C . VAL A 1 110 ? 14.312 0.754 -6.250 1.00 85.12 110 VAL A C 1
ATOM 858 O O . VAL A 1 110 ? 14.132 0.217 -5.154 1.00 85.12 110 VAL A O 1
ATOM 861 N N . ILE A 1 111 ? 13.937 2.013 -6.499 1.00 86.12 111 ILE A N 1
ATOM 862 C CA . ILE A 1 111 ? 13.254 2.863 -5.512 1.00 86.12 111 ILE A CA 1
ATOM 863 C C . ILE A 1 111 ? 11.888 2.272 -5.158 1.00 86.12 111 ILE A C 1
ATOM 865 O O . ILE A 1 111 ? 11.583 2.131 -3.974 1.00 86.12 111 ILE A O 1
ATOM 869 N N . GLY A 1 112 ? 11.106 1.845 -6.154 1.00 80.75 112 GLY A N 1
ATOM 870 C CA . GLY A 1 112 ? 9.818 1.183 -5.939 1.00 80.75 112 GLY A CA 1
ATOM 871 C C . GLY A 1 112 ? 9.952 -0.074 -5.075 1.00 80.75 112 GLY A C 1
ATOM 872 O O . GLY A 1 112 ? 9.237 -0.227 -4.085 1.00 80.75 112 GLY A O 1
ATOM 873 N N . LYS A 1 113 ? 10.948 -0.926 -5.363 1.00 77.06 113 LYS A N 1
ATOM 874 C CA . LYS A 1 113 ? 11.239 -2.129 -4.563 1.00 77.06 113 LYS A CA 1
ATOM 875 C C . LYS A 1 113 ? 11.658 -1.800 -3.126 1.00 77.06 113 LYS A C 1
ATOM 877 O O . LYS A 1 113 ? 11.332 -2.548 -2.206 1.00 77.06 113 LYS A O 1
ATOM 882 N N . ARG A 1 114 ? 12.387 -0.699 -2.910 1.00 79.50 114 ARG A N 1
ATOM 883 C CA . ARG A 1 114 ? 12.789 -0.255 -1.567 1.00 79.50 114 ARG A CA 1
ATOM 884 C C . ARG A 1 114 ? 11.608 0.305 -0.773 1.00 79.50 114 ARG A C 1
ATOM 886 O O . ARG A 1 114 ? 11.487 -0.025 0.401 1.00 79.50 114 ARG A O 1
ATOM 893 N N . SER A 1 115 ? 10.732 1.081 -1.412 1.00 74.94 115 SER A N 1
ATOM 894 C CA . SER A 1 115 ? 9.516 1.614 -0.783 1.00 74.94 115 SER A CA 1
ATOM 895 C C . SER A 1 115 ? 8.616 0.490 -0.271 1.00 74.94 115 SER A C 1
ATOM 897 O O . SER A 1 115 ? 8.193 0.520 0.878 1.00 74.94 115 SER A O 1
ATOM 899 N N . GLN A 1 116 ? 8.422 -0.560 -1.075 1.00 70.06 116 GLN A N 1
ATOM 900 C CA . GLN A 1 116 ? 7.598 -1.710 -0.690 1.00 70.06 116 GLN A CA 1
ATOM 901 C C . GLN A 1 116 ? 8.176 -2.492 0.504 1.00 70.06 116 GLN A C 1
ATOM 903 O O . GLN A 1 116 ? 7.437 -3.037 1.324 1.00 70.06 116 GLN A O 1
ATOM 908 N N . ARG A 1 117 ? 9.510 -2.544 0.631 1.00 72.44 117 ARG A N 1
ATOM 909 C CA . ARG A 1 117 ? 10.175 -3.200 1.765 1.00 72.44 117 ARG A CA 1
ATOM 910 C C . ARG A 1 117 ? 10.009 -2.415 3.068 1.00 72.44 117 ARG A C 1
ATOM 912 O O . ARG A 1 117 ? 9.879 -3.049 4.110 1.00 72.44 117 ARG A O 1
ATOM 919 N N . ASN A 1 118 ? 10.023 -1.083 3.007 1.00 69.06 118 ASN A N 1
ATOM 920 C CA . ASN A 1 118 ? 9.886 -0.230 4.187 1.00 69.06 118 ASN A CA 1
ATOM 921 C C . ASN A 1 118 ? 8.460 -0.268 4.761 1.00 69.06 118 ASN A C 1
ATOM 923 O O . ASN A 1 118 ? 8.327 -0.429 5.969 1.00 69.06 118 ASN A O 1
ATOM 927 N N . ASP A 1 119 ? 7.423 -0.246 3.915 1.00 64.88 119 ASP A N 1
ATOM 928 C CA . ASP A 1 119 ? 6.025 -0.430 4.362 1.00 64.88 119 ASP A CA 1
ATOM 929 C C . ASP A 1 119 ? 5.836 -1.761 5.105 1.00 64.88 119 ASP A C 1
ATOM 931 O O . ASP A 1 119 ? 5.148 -1.848 6.115 1.00 64.88 119 ASP A O 1
ATOM 935 N N . SER A 1 120 ? 6.525 -2.818 4.661 1.00 61.88 120 SER A N 1
ATOM 936 C CA . SER A 1 120 ? 6.468 -4.131 5.318 1.00 61.88 120 SER A CA 1
ATOM 937 C C . SER A 1 120 ? 7.214 -4.196 6.663 1.00 61.88 120 SER A C 1
ATOM 939 O O . SER A 1 120 ? 7.070 -5.190 7.382 1.00 61.88 120 SER A O 1
ATOM 941 N N . GLN A 1 121 ? 8.070 -3.213 6.970 1.00 60.41 121 GLN A N 1
ATOM 942 C CA . GLN A 1 121 ? 8.822 -3.133 8.228 1.00 60.41 121 GLN A CA 1
ATOM 943 C C . GLN A 1 121 ? 8.131 -2.239 9.262 1.00 60.41 121 GLN A C 1
ATOM 945 O O . GLN A 1 121 ? 8.137 -2.616 10.427 1.00 60.41 121 GLN A O 1
ATOM 950 N N . ASP A 1 122 ? 7.481 -1.149 8.845 1.00 57.88 122 ASP A N 1
ATOM 951 C CA . ASP A 1 122 ? 6.708 -0.261 9.734 1.00 57.88 122 ASP A CA 1
ATOM 952 C C . ASP A 1 122 ? 5.485 -0.971 10.345 1.00 57.88 122 ASP A C 1
ATOM 954 O O . ASP A 1 122 ? 5.128 -0.759 11.493 1.00 57.88 122 ASP A O 1
ATOM 958 N N . VAL A 1 123 ? 4.897 -1.932 9.623 1.00 58.97 123 VAL A N 1
ATOM 959 C CA . VAL A 1 123 ? 3.799 -2.776 10.139 1.00 58.97 123 VAL A CA 1
ATOM 960 C C . VAL A 1 123 ? 4.274 -3.796 11.199 1.00 58.97 123 VAL A C 1
ATOM 962 O O . VAL A 1 123 ? 3.452 -4.470 11.821 1.00 58.97 123 VAL A O 1
ATOM 965 N N . LYS A 1 124 ? 5.591 -3.968 11.395 1.00 51.31 124 LYS A N 1
ATOM 966 C CA . LYS A 1 124 ? 6.171 -4.975 12.305 1.00 51.31 124 LYS A CA 1
ATOM 967 C C . LYS A 1 124 ? 6.807 -4.405 13.580 1.00 51.31 124 LYS A C 1
ATOM 969 O O . LYS A 1 124 ? 7.184 -5.223 14.422 1.00 51.31 124 LYS A O 1
ATOM 974 N N . GLU A 1 125 ? 6.941 -3.086 13.717 1.00 44.25 125 GLU A N 1
ATOM 975 C CA . GLU A 1 125 ? 7.299 -2.416 14.986 1.00 44.25 125 GLU A CA 1
ATOM 976 C C . GLU A 1 125 ? 6.047 -2.003 15.773 1.00 44.25 125 GLU A C 1
ATOM 978 O O . GLU A 1 125 ? 6.111 -2.065 17.023 1.00 44.25 125 GLU A O 1
#

pLDDT: mean 79.56, std 10.88, range [41.22, 92.75]

Foldseek 3Di:
DDDDDDDDDDDDDDDDLADDPVVLVVLCVVDPCRSVVSVVVSVVVVVVVVVVVVVVVVVVVVVVVVVVVVLVVQLVVLVVVLVVVVVVPPVVVSVVSVVVSVVVSVVVVVVVVVVVVVVVVVVVD

Sequence (125 aa):
MLQAFVRTSVREAFRGPLPPPEQLEKYNKAVKDGGERIVVMAEKQVFHRIQLEDHMIKEELKQSRNGQLFGFILGLTGLCLATLLAIYGHETTAGIFGTTTVIGLVTVFVIGKRSQRNDSQDVKE

Secondary structure (DSSP, 8-state):
---------------SSS--HHHHHHHHHHSTTHHHHHHHHHHHHHHHHHHHHHHHHHHHHHHHHHHHHHHHHHHHHHHHHHHHHHHTT-HHHHHHHHHHHHHHHHHHHHHHHHHHHHHHHHTT-

Radius of gyration: 31.25 Å; chains: 1; bounding box: 61×25×105 Å